Protein AF-A0A9E2R0E8-F1 (afdb_monomer_lite)

Foldseek 3Di:
DVVVVVVVVVVVVVVVVCCLDDPCDQPRPVPDDLQQPVPPWCSVVLVVVLVVDDLAFAEEEDPSSQRSNVSHPHYHHPPVCVVPGQKYKYFQPDPPGPDDNVVSVVVVVVQPPDPQWDWPDDDVRITMIGGD

Secondary structure (DSSP, 8-state):
-HHHHHHHHHHHHHHHHHHHHH--STTSTT-S---PPTT-TTHHHHHHHHHHS-TTS-EEE-TTTGGGGTTSS-EEETTTTTTT-SEEEEETT-TT-SS-HHHHHHHHHHHHH-TTEEEEEEETTEEEEEE-

Structure (mmCIF, N/CA/C/O backbone):
data_AF-A0A9E2R0E8-F1
#
_entry.id   AF-A0A9E2R0E8-F1
#
loop_
_atom_site.group_PDB
_atom_site.id
_atom_site.type_symbol
_atom_site.label_atom_id
_atom_site.label_alt_id
_atom_site.label_comp_id
_atom_site.label_asym_id
_atom_site.label_entity_id
_atom_site.label_seq_id
_atom_site.pdbx_PDB_ins_code
_atom_site.Cartn_x
_atom_site.Cartn_y
_atom_site.Cartn_z
_atom_site.occupancy
_atom_site.B_iso_or_equiv
_atom_site.auth_seq_id
_atom_site.auth_comp_id
_atom_site.auth_asym_id
_atom_site.auth_atom_id
_atom_site.pdbx_PDB_model_num
ATOM 1 N N . ASP A 1 1 ? 31.950 -19.416 -43.196 1.00 71.94 1 ASP A N 1
ATOM 2 C CA . ASP A 1 1 ? 32.018 -17.944 -43.117 1.00 71.94 1 ASP A CA 1
ATOM 3 C C . ASP A 1 1 ? 32.417 -17.453 -41.731 1.00 71.94 1 ASP A C 1
ATOM 5 O O . ASP A 1 1 ? 31.623 -17.454 -40.795 1.00 71.94 1 ASP A O 1
ATOM 9 N N . TYR A 1 2 ? 33.687 -17.063 -41.590 1.00 78.06 2 TYR A N 1
ATOM 10 C CA . TYR A 1 2 ? 34.260 -16.558 -40.334 1.00 78.06 2 TYR A CA 1
ATOM 11 C C . TYR A 1 2 ? 33.635 -15.227 -39.889 1.00 78.06 2 TYR A C 1
ATOM 13 O O . TYR A 1 2 ? 33.490 -14.992 -38.695 1.00 78.06 2 TYR A O 1
ATOM 21 N N . LEU A 1 3 ? 33.204 -14.403 -40.850 1.00 79.88 3 LEU A N 1
ATOM 22 C CA . LEU A 1 3 ? 32.528 -13.121 -40.624 1.00 79.88 3 LEU A CA 1
ATOM 23 C C . LEU A 1 3 ? 31.181 -13.272 -39.908 1.00 79.88 3 LEU A C 1
ATOM 25 O O . LEU A 1 3 ? 30.873 -12.512 -38.997 1.00 79.88 3 LEU A O 1
ATOM 29 N N . THR A 1 4 ? 30.384 -14.273 -40.278 1.00 79.69 4 THR A N 1
ATOM 30 C CA . THR A 1 4 ? 29.115 -14.569 -39.596 1.00 79.69 4 THR A CA 1
ATOM 31 C C . THR A 1 4 ? 29.337 -15.092 -38.181 1.00 79.69 4 THR A C 1
ATOM 33 O O . THR A 1 4 ? 28.595 -14.721 -37.278 1.00 79.69 4 THR A O 1
ATOM 36 N N . ALA A 1 5 ? 30.375 -15.904 -37.955 1.00 82.50 5 ALA A N 1
ATOM 37 C CA . ALA A 1 5 ? 30.667 -16.450 -36.630 1.00 82.50 5 ALA A CA 1
ATOM 38 C C . ALA A 1 5 ? 31.112 -15.364 -35.632 1.00 82.50 5 ALA A C 1
ATOM 40 O O . ALA A 1 5 ? 30.665 -15.363 -34.486 1.00 82.50 5 ALA A O 1
ATOM 41 N N . THR A 1 6 ? 31.941 -14.407 -36.064 1.00 86.19 6 THR A N 1
ATOM 42 C CA . THR A 1 6 ? 32.356 -13.274 -35.219 1.00 86.19 6 THR A CA 1
ATOM 43 C C . THR A 1 6 ? 31.209 -12.308 -34.929 1.00 86.19 6 THR A C 1
ATOM 45 O O . THR A 1 6 ? 31.099 -11.826 -33.803 1.00 86.19 6 THR A O 1
ATOM 48 N N . LEU A 1 7 ? 30.317 -12.071 -35.895 1.00 83.88 7 LEU A N 1
ATOM 49 C CA . LEU A 1 7 ? 29.107 -11.265 -35.693 1.00 83.88 7 LEU A CA 1
ATOM 50 C C . LEU A 1 7 ? 28.161 -11.888 -34.662 1.00 83.88 7 LEU A C 1
ATOM 52 O O . LEU A 1 7 ? 27.701 -11.194 -33.758 1.00 83.88 7 LEU A O 1
ATOM 56 N N . ILE A 1 8 ? 27.917 -13.198 -34.751 1.00 87.25 8 ILE A N 1
ATOM 57 C CA . ILE A 1 8 ? 27.068 -13.918 -33.790 1.00 87.25 8 ILE A CA 1
ATOM 58 C C . ILE A 1 8 ? 27.658 -13.832 -32.375 1.00 87.25 8 ILE A C 1
ATOM 60 O O . ILE A 1 8 ? 26.928 -13.561 -31.422 1.00 87.25 8 ILE A O 1
ATOM 64 N N . LEU A 1 9 ? 28.978 -13.994 -32.233 1.00 87.88 9 LEU A N 1
ATOM 65 C CA . LEU A 1 9 ? 29.658 -13.895 -30.939 1.00 87.88 9 LEU A CA 1
ATOM 66 C C . LEU A 1 9 ? 29.546 -12.486 -30.329 1.00 87.88 9 LEU A C 1
ATOM 68 O O . LEU A 1 9 ? 29.299 -12.345 -29.129 1.00 87.88 9 LEU A O 1
ATOM 72 N N . LEU A 1 10 ? 29.688 -11.438 -31.145 1.00 86.56 10 LEU A N 1
ATOM 73 C CA . LEU A 1 10 ? 29.546 -10.048 -30.700 1.00 86.56 10 LEU A CA 1
ATOM 74 C C . LEU A 1 10 ? 28.119 -9.735 -30.246 1.00 86.56 10 LEU A C 1
ATOM 76 O O . LEU A 1 10 ? 27.930 -9.120 -29.200 1.00 86.56 10 LEU A O 1
ATOM 80 N N . ILE A 1 11 ? 27.114 -10.199 -30.991 1.00 86.06 11 ILE A N 1
ATOM 81 C CA . ILE A 1 11 ? 25.706 -10.002 -30.629 1.00 86.06 11 ILE A CA 1
ATOM 82 C C . ILE A 1 11 ? 25.382 -10.741 -29.325 1.00 86.06 11 ILE A C 1
ATOM 84 O O . ILE A 1 11 ? 24.772 -10.159 -28.431 1.00 86.06 11 ILE A O 1
ATOM 88 N N . ALA A 1 12 ? 25.837 -11.988 -29.177 1.00 85.12 12 ALA A N 1
ATOM 89 C CA . ALA A 1 12 ? 25.588 -12.782 -27.975 1.00 85.12 12 ALA A CA 1
ATOM 90 C C . ALA A 1 12 ? 26.231 -12.159 -26.725 1.00 85.12 12 ALA A C 1
ATOM 92 O O . ALA A 1 12 ? 25.584 -12.019 -25.690 1.00 85.12 12 ALA A O 1
ATOM 93 N N . THR A 1 13 ? 27.492 -11.734 -26.823 1.00 86.62 13 THR A N 1
ATOM 94 C CA . THR A 1 13 ? 28.210 -11.121 -25.693 1.00 86.62 13 THR A CA 1
ATOM 95 C C . THR A 1 13 ? 27.675 -9.734 -25.341 1.00 86.62 13 THR A C 1
ATOM 97 O O . THR A 1 13 ? 27.562 -9.409 -24.159 1.00 86.62 13 THR A O 1
ATOM 100 N N . SER A 1 14 ? 27.269 -8.939 -26.337 1.00 86.38 14 SER A N 1
ATOM 101 C CA . SER A 1 14 ? 26.595 -7.660 -26.101 1.00 86.38 14 SER A CA 1
ATOM 102 C C . SER A 1 14 ? 25.223 -7.845 -25.451 1.00 86.38 14 SER A C 1
ATOM 104 O O . SER A 1 14 ? 24.901 -7.091 -24.539 1.00 86.38 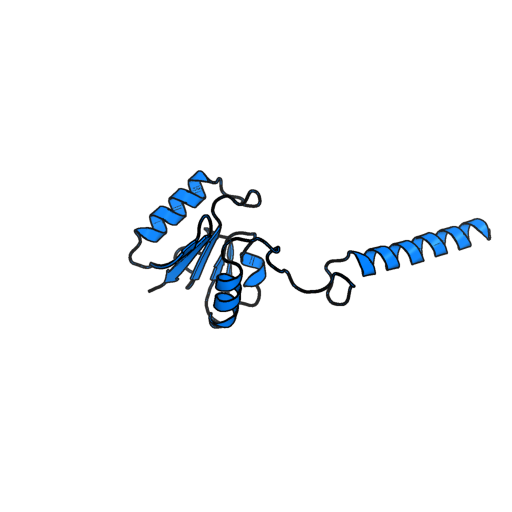14 SER A O 1
ATOM 106 N N . GLY A 1 15 ? 24.430 -8.832 -25.880 1.00 79.06 15 GLY A N 1
ATOM 107 C CA . GLY A 1 15 ? 23.115 -9.120 -25.299 1.00 79.06 15 GLY A CA 1
ATOM 108 C C . GLY A 1 15 ? 23.208 -9.491 -23.820 1.00 79.06 15 GLY A C 1
ATOM 109 O O . GLY A 1 15 ? 22.571 -8.855 -22.984 1.00 79.06 15 GLY A O 1
ATOM 110 N N . ILE A 1 16 ? 24.100 -10.428 -23.485 1.00 80.56 16 ILE A N 1
ATOM 111 C CA . ILE A 1 16 ? 24.340 -10.858 -22.098 1.00 80.56 16 ILE A CA 1
ATOM 112 C C . ILE A 1 16 ? 24.837 -9.688 -21.233 1.00 80.56 16 ILE A C 1
ATOM 114 O O . ILE A 1 16 ? 24.415 -9.533 -20.087 1.00 80.56 16 ILE A O 1
ATOM 118 N N . GLY A 1 17 ? 25.710 -8.831 -21.776 1.00 77.31 17 GLY A N 1
ATOM 119 C CA . GLY A 1 17 ? 26.193 -7.639 -21.077 1.00 77.31 17 GLY A CA 1
ATOM 120 C C . GLY A 1 17 ? 25.081 -6.628 -20.782 1.00 77.31 17 GLY A C 1
ATOM 121 O O . GLY A 1 17 ? 25.002 -6.120 -19.664 1.00 77.31 17 GLY A O 1
ATOM 122 N N . CYS A 1 18 ? 24.201 -6.368 -21.752 1.00 75.44 18 CYS A N 1
ATOM 123 C CA . CYS A 1 18 ? 23.051 -5.474 -21.590 1.00 75.44 18 CYS A CA 1
ATOM 124 C C . CYS A 1 18 ? 22.047 -6.013 -20.563 1.00 75.44 18 CYS A C 1
ATOM 126 O O . CYS A 1 18 ? 21.562 -5.257 -19.723 1.00 75.44 18 CYS A O 1
ATOM 128 N N . GLU A 1 19 ? 21.769 -7.318 -20.591 1.00 76.50 19 GLU A N 1
ATOM 129 C CA . GLU A 1 19 ? 20.906 -7.971 -19.606 1.00 76.50 19 GLU A CA 1
ATOM 130 C C . GLU A 1 19 ? 21.510 -7.885 -18.205 1.00 76.50 19 GLU A C 1
ATOM 132 O O . GLU A 1 19 ? 20.842 -7.468 -17.267 1.00 76.50 19 GLU A O 1
ATOM 137 N N . TRP A 1 20 ? 22.797 -8.179 -18.038 1.00 78.94 20 TRP A N 1
ATOM 138 C CA . TRP A 1 20 ? 23.422 -8.078 -16.721 1.00 78.94 20 TRP A CA 1
ATOM 139 C C . TRP A 1 20 ? 23.478 -6.636 -16.186 1.00 78.94 20 TRP A C 1
ATOM 141 O O . TRP A 1 20 ? 23.422 -6.427 -14.971 1.00 78.94 20 TRP A O 1
ATOM 151 N N . LEU A 1 21 ? 23.581 -5.635 -17.067 1.00 75.31 21 LEU A N 1
ATOM 152 C CA . LEU A 1 21 ? 23.706 -4.234 -16.668 1.00 75.31 21 LEU A CA 1
ATOM 153 C C . LEU A 1 21 ? 22.361 -3.552 -16.382 1.00 75.31 21 LEU A C 1
ATOM 155 O O . LEU A 1 21 ? 22.330 -2.675 -15.521 1.00 75.31 21 LEU A O 1
ATOM 159 N N . TRP A 1 22 ? 21.288 -3.929 -17.087 1.00 67.44 22 TRP A N 1
ATOM 160 C CA . TRP A 1 22 ? 19.999 -3.222 -17.037 1.00 67.44 22 TRP A CA 1
ATOM 161 C C . TRP A 1 22 ? 18.770 -4.105 -16.792 1.00 67.44 22 TRP A C 1
ATOM 163 O O . TRP A 1 22 ? 17.656 -3.586 -16.748 1.00 67.44 22 TRP A O 1
ATOM 173 N N . SER A 1 23 ? 18.915 -5.422 -16.638 1.00 67.56 23 SER A N 1
ATOM 174 C CA . SER A 1 23 ? 17.761 -6.286 -16.371 1.00 67.56 23 SER A CA 1
ATOM 175 C C . SER A 1 23 ? 17.244 -6.111 -14.935 1.00 67.56 23 SER A C 1
ATOM 177 O O . SER A 1 23 ? 18.049 -5.990 -14.004 1.00 67.56 23 SER A O 1
ATOM 179 N N . PRO A 1 24 ? 15.913 -6.151 -14.723 1.00 63.81 24 PRO A N 1
ATOM 180 C CA . PRO A 1 24 ? 15.294 -6.097 -13.398 1.00 63.81 24 PRO A CA 1
ATOM 181 C C . PRO A 1 24 ? 15.352 -7.437 -12.641 1.00 63.81 24 PRO A C 1
ATOM 183 O O . PRO A 1 24 ? 14.740 -7.572 -11.583 1.00 63.81 24 PRO A O 1
ATOM 186 N N . LEU A 1 25 ? 16.043 -8.448 -13.178 1.00 63.62 25 LEU A N 1
ATOM 187 C CA . LEU A 1 25 ? 16.139 -9.763 -12.552 1.00 63.62 25 LEU A CA 1
ATOM 188 C C . LEU A 1 25 ? 17.047 -9.747 -11.308 1.00 63.62 25 LEU A C 1
ATOM 190 O O . LEU A 1 25 ? 18.074 -9.066 -11.289 1.00 63.62 25 LEU A O 1
ATOM 194 N N . PRO A 1 26 ? 16.717 -10.530 -10.267 1.00 56.00 26 PRO A N 1
ATOM 195 C CA . PRO A 1 26 ? 17.596 -10.697 -9.115 1.00 56.00 26 PRO A CA 1
ATOM 196 C C . PRO A 1 26 ? 18.960 -11.268 -9.547 1.00 56.00 26 PRO A C 1
ATOM 198 O O . PRO A 1 26 ? 19.022 -12.257 -10.275 1.00 56.00 26 PRO A O 1
ATOM 201 N N . GLY A 1 27 ? 20.057 -10.643 -9.098 1.00 59.47 27 GLY A N 1
ATOM 202 C CA . GLY A 1 27 ? 21.437 -11.045 -9.423 1.00 59.47 27 GLY A CA 1
ATOM 203 C C . GLY A 1 27 ? 22.136 -10.230 -10.524 1.00 59.47 27 GLY A C 1
ATOM 204 O O . GLY A 1 27 ? 23.308 -10.480 -10.811 1.00 59.47 27 GLY A O 1
ATOM 205 N N . THR A 1 28 ? 21.465 -9.249 -11.131 1.00 69.94 28 THR A N 1
ATOM 206 C CA . THR A 1 28 ? 22.054 -8.310 -12.108 1.00 69.94 28 THR A CA 1
ATOM 207 C C . THR A 1 28 ? 22.655 -7.086 -11.399 1.00 69.94 28 THR A C 1
ATOM 209 O O . THR A 1 28 ? 22.414 -6.869 -10.212 1.00 69.94 28 THR A O 1
ATOM 212 N N . ARG A 1 29 ? 23.446 -6.251 -12.093 1.00 60.47 29 ARG A N 1
ATOM 213 C CA . ARG A 1 29 ? 24.084 -5.060 -11.484 1.00 60.47 29 ARG A CA 1
ATOM 214 C C . ARG A 1 29 ? 23.063 -4.057 -10.934 1.00 60.47 29 ARG A C 1
ATOM 216 O O . ARG A 1 29 ? 23.328 -3.403 -9.929 1.00 60.47 29 ARG A O 1
ATOM 223 N N . THR A 1 30 ? 21.921 -3.934 -11.602 1.00 56.28 30 THR A N 1
ATOM 224 C CA . THR A 1 30 ? 20.753 -3.152 -11.160 1.00 56.28 30 THR A CA 1
ATOM 225 C C . THR A 1 30 ? 19.721 -4.004 -10.420 1.00 56.28 30 THR A C 1
ATOM 227 O O . THR A 1 30 ? 18.670 -3.503 -10.028 1.00 56.28 30 THR A O 1
ATOM 230 N N . GLY A 1 31 ? 19.999 -5.295 -10.250 1.00 43.03 31 GLY A N 1
ATOM 231 C CA . GLY A 1 31 ? 19.102 -6.279 -9.673 1.00 43.03 31 GLY A CA 1
ATOM 232 C C . GLY A 1 31 ? 19.051 -6.117 -8.170 1.00 43.03 31 GLY A C 1
ATOM 233 O O . GLY A 1 31 ? 19.912 -6.613 -7.449 1.00 43.03 31 GLY A O 1
ATOM 234 N N . GLY A 1 32 ? 18.027 -5.431 -7.682 1.00 47.62 32 GLY A N 1
ATOM 235 C CA . GLY A 1 32 ? 17.845 -5.299 -6.250 1.00 47.62 32 GLY A CA 1
ATOM 236 C C . GLY A 1 32 ? 16.640 -4.465 -5.899 1.00 47.62 32 GLY A C 1
ATOM 237 O O . GLY A 1 32 ? 16.764 -3.261 -5.719 1.00 47.62 32 GLY A O 1
ATOM 238 N N . THR A 1 33 ? 15.517 -5.159 -5.708 1.00 49.66 33 THR A N 1
ATOM 239 C CA . THR A 1 33 ? 14.251 -4.692 -5.131 1.00 49.66 33 THR A CA 1
ATOM 240 C C . THR A 1 33 ? 13.504 -3.663 -5.974 1.00 49.66 33 THR A C 1
ATOM 242 O O . THR A 1 33 ? 14.047 -2.643 -6.384 1.00 49.66 33 THR A O 1
ATOM 245 N N . LEU A 1 34 ? 12.209 -3.911 -6.190 1.00 55.09 34 LEU A N 1
ATOM 246 C CA . LEU A 1 34 ? 11.256 -2.830 -6.406 1.00 55.09 34 LEU A CA 1
ATOM 247 C C . LEU A 1 34 ? 11.454 -1.887 -5.214 1.00 55.09 34 LEU A C 1
ATOM 249 O O . LEU A 1 34 ? 11.017 -2.175 -4.103 1.00 55.09 34 LEU A O 1
ATOM 253 N N . GLN A 1 35 ? 12.222 -0.822 -5.414 1.00 58.78 35 GLN A N 1
ATOM 254 C CA . GLN A 1 35 ? 12.494 0.216 -4.431 1.00 58.78 35 GLN A CA 1
ATOM 255 C C . GLN A 1 35 ? 11.743 1.456 -4.881 1.00 58.78 35 GLN A C 1
ATOM 257 O O . GLN A 1 35 ? 11.823 1.851 -6.046 1.00 58.78 35 GLN A O 1
ATOM 262 N N . LEU A 1 36 ? 10.988 2.049 -3.956 1.00 67.69 36 LEU A N 1
ATOM 263 C CA . LEU A 1 36 ? 10.383 3.349 -4.195 1.00 67.69 36 LEU A CA 1
ATOM 264 C C . LEU A 1 36 ? 11.524 4.294 -4.576 1.00 67.69 36 LEU A C 1
ATOM 266 O O . LEU A 1 36 ? 12.574 4.301 -3.928 1.00 67.69 36 LEU A O 1
ATOM 270 N N . GLN A 1 37 ? 11.347 5.045 -5.660 1.00 67.44 37 GLN A N 1
ATOM 271 C CA . GLN A 1 37 ? 12.425 5.876 -6.187 1.00 67.44 37 GLN A CA 1
ATOM 272 C C . GLN A 1 37 ? 12.883 6.893 -5.124 1.00 67.44 37 GLN A C 1
ATOM 274 O O . GLN A 1 37 ? 12.044 7.446 -4.401 1.00 67.44 37 GLN A O 1
ATOM 279 N N . PRO A 1 38 ? 14.195 7.177 -5.016 1.00 64.56 38 PRO A N 1
ATOM 280 C CA . PRO A 1 38 ? 14.692 8.234 -4.143 1.00 64.56 38 PRO A CA 1
ATOM 281 C C . PRO A 1 38 ? 13.970 9.557 -4.446 1.00 64.56 38 PRO A C 1
ATOM 283 O O . PRO A 1 38 ? 14.003 10.036 -5.576 1.00 64.56 38 PRO A O 1
ATOM 286 N N . GLY A 1 39 ? 13.290 10.128 -3.447 1.00 71.69 39 GLY A N 1
ATOM 287 C CA . GLY A 1 39 ? 12.432 11.312 -3.608 1.00 71.69 39 GLY A CA 1
ATOM 288 C C . GLY A 1 39 ? 10.926 11.034 -3.531 1.00 71.69 39 GLY A C 1
ATOM 289 O O . GLY A 1 39 ? 10.146 11.983 -3.497 1.00 71.69 39 GLY A O 1
ATOM 290 N N . PHE A 1 40 ? 10.508 9.766 -3.435 1.00 80.31 40 PHE A N 1
ATOM 291 C CA . PHE A 1 40 ? 9.109 9.415 -3.201 1.00 80.31 40 PHE A CA 1
ATOM 292 C C . PHE A 1 40 ? 8.607 9.964 -1.846 1.00 80.31 40 PHE A C 1
ATOM 294 O O . PHE A 1 40 ? 9.242 9.728 -0.806 1.00 80.31 40 PHE A O 1
ATOM 301 N N . PRO A 1 41 ? 7.471 10.685 -1.814 1.00 82.44 41 PRO A N 1
ATOM 302 C CA . PRO A 1 41 ? 6.946 11.269 -0.585 1.00 82.44 41 PRO A CA 1
ATOM 303 C C . PRO A 1 41 ? 6.597 10.183 0.439 1.00 82.44 41 PRO A C 1
ATOM 305 O O . PRO A 1 41 ? 5.870 9.239 0.160 1.00 82.44 41 PRO A O 1
ATOM 308 N N . GLY A 1 42 ? 7.120 10.308 1.659 1.00 82.19 42 GLY A N 1
ATOM 309 C CA . GLY A 1 42 ? 6.822 9.357 2.735 1.00 82.19 42 GLY A CA 1
ATOM 310 C C . GLY A 1 42 ? 7.504 7.988 2.614 1.00 82.19 42 GLY A C 1
ATOM 311 O O . GLY A 1 42 ? 7.142 7.081 3.359 1.00 82.19 42 GLY A O 1
ATOM 312 N N . ILE A 1 43 ? 8.527 7.838 1.762 1.00 85.62 43 ILE A N 1
ATOM 313 C CA . ILE A 1 43 ? 9.279 6.580 1.589 1.00 85.62 43 ILE A CA 1
ATOM 314 C C . ILE A 1 43 ? 9.785 5.974 2.908 1.00 85.62 43 ILE A C 1
ATOM 316 O O . ILE A 1 43 ? 9.658 4.773 3.128 1.00 85.62 43 I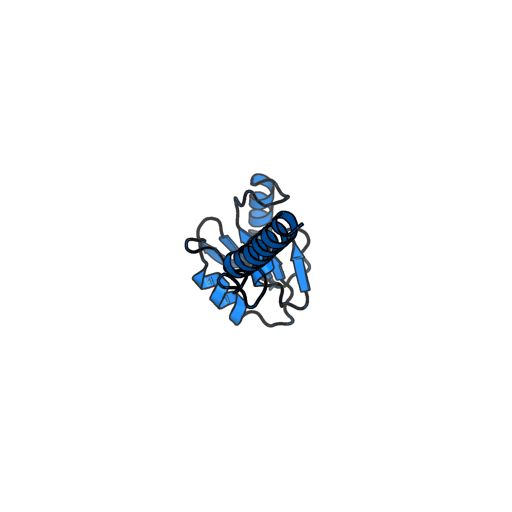LE A O 1
ATOM 320 N N . ALA A 1 44 ? 10.296 6.799 3.828 1.00 86.56 44 ALA A N 1
ATOM 321 C CA . ALA A 1 44 ? 10.775 6.331 5.129 1.00 86.56 44 ALA A CA 1
ATOM 322 C C . ALA A 1 44 ? 9.644 5.712 5.966 1.00 86.56 44 ALA A C 1
ATOM 324 O O . ALA A 1 44 ? 9.837 4.676 6.601 1.00 86.56 44 ALA A O 1
ATOM 325 N N . TYR A 1 45 ? 8.453 6.319 5.921 1.00 88.81 45 TYR A N 1
ATOM 326 C CA . TYR A 1 45 ? 7.281 5.799 6.616 1.00 88.81 45 TYR A CA 1
ATOM 327 C C . TYR A 1 45 ? 6.773 4.515 5.960 1.00 88.81 45 TYR A C 1
ATOM 329 O O . TYR A 1 45 ? 6.488 3.558 6.667 1.00 88.81 45 TYR A O 1
ATOM 337 N N . LEU A 1 46 ? 6.708 4.458 4.626 1.00 88.75 46 LEU A N 1
ATOM 338 C CA . LEU A 1 46 ? 6.276 3.257 3.906 1.00 88.75 46 LEU A CA 1
ATOM 339 C C . LEU A 1 46 ? 7.217 2.071 4.131 1.00 88.75 46 LEU A C 1
ATOM 341 O O . LEU A 1 46 ? 6.738 0.967 4.361 1.00 88.75 46 LEU A O 1
ATOM 345 N N . ASN A 1 47 ? 8.531 2.296 4.167 1.00 87.94 47 ASN A N 1
ATOM 346 C CA . ASN A 1 47 ? 9.502 1.248 4.488 1.00 87.94 47 ASN A CA 1
ATOM 347 C C . ASN A 1 47 ? 9.336 0.750 5.931 1.00 87.94 47 ASN A C 1
ATOM 349 O O . ASN A 1 47 ? 9.332 -0.452 6.183 1.00 87.94 47 ASN A O 1
ATOM 353 N N . GLN A 1 48 ? 9.143 1.659 6.891 1.00 88.44 48 GLN A N 1
ATOM 354 C CA . GLN A 1 48 ? 8.859 1.276 8.277 1.00 88.44 48 GLN A CA 1
ATOM 355 C C . GLN A 1 48 ? 7.520 0.530 8.400 1.00 88.44 48 GLN A C 1
ATOM 357 O O . GLN A 1 48 ? 7.386 -0.426 9.169 1.00 88.44 48 GLN A O 1
ATOM 362 N N . LEU A 1 49 ? 6.521 0.948 7.628 1.00 90.44 49 LEU A N 1
ATOM 363 C CA . LEU A 1 49 ? 5.216 0.313 7.568 1.00 90.44 49 LEU A CA 1
ATOM 364 C C . LEU A 1 49 ? 5.313 -1.096 6.964 1.00 90.44 49 LEU A C 1
ATOM 366 O O . LEU A 1 49 ? 4.737 -2.029 7.511 1.00 90.44 49 LEU A O 1
ATOM 370 N N . ALA A 1 50 ? 6.103 -1.285 5.908 1.00 87.44 50 ALA A N 1
ATOM 371 C CA . ALA A 1 50 ? 6.366 -2.592 5.309 1.00 87.44 50 ALA A CA 1
ATOM 372 C C . ALA A 1 50 ? 7.037 -3.569 6.290 1.00 87.44 50 ALA A C 1
ATOM 374 O O . ALA A 1 50 ? 6.770 -4.763 6.249 1.00 87.44 50 ALA A O 1
ATOM 375 N N . VAL A 1 51 ? 7.843 -3.091 7.236 1.00 88.38 51 VAL A N 1
ATOM 376 C CA . VAL A 1 51 ? 8.408 -3.965 8.280 1.00 88.38 51 VAL A CA 1
ATOM 377 C C . VAL A 1 51 ? 7.408 -4.233 9.412 1.00 88.38 51 VAL A C 1
ATOM 379 O O . VAL A 1 51 ? 7.432 -5.301 10.016 1.00 88.38 51 VAL A O 1
ATOM 382 N N . SER A 1 52 ? 6.527 -3.278 9.716 1.00 88.75 52 SER A N 1
ATOM 383 C CA . SER A 1 52 ? 5.622 -3.364 10.874 1.00 88.75 52 SER A CA 1
ATOM 384 C C . SER A 1 52 ? 4.265 -4.008 10.588 1.00 88.75 52 SER A C 1
ATOM 386 O O . SER A 1 52 ? 3.634 -4.517 11.515 1.00 88.75 52 SER A O 1
ATOM 388 N N . ILE A 1 53 ? 3.798 -3.998 9.338 1.00 89.25 53 ILE A N 1
ATOM 389 C CA . ILE A 1 53 ? 2.579 -4.706 8.943 1.00 89.25 53 ILE A CA 1
ATOM 390 C C . ILE A 1 53 ? 2.834 -6.227 9.032 1.00 89.25 53 ILE A C 1
ATOM 392 O O . ILE A 1 53 ? 3.829 -6.712 8.486 1.00 89.25 53 ILE A O 1
ATOM 396 N N . PRO A 1 54 ? 1.962 -7.000 9.709 1.00 90.31 54 PRO A N 1
ATOM 397 C CA . PRO A 1 54 ? 2.056 -8.460 9.740 1.00 90.31 54 PRO A CA 1
ATOM 398 C C . PRO A 1 54 ? 1.988 -9.085 8.338 1.00 90.31 54 PRO A C 1
ATOM 400 O O . PRO A 1 54 ? 1.269 -8.591 7.475 1.00 90.31 54 PRO A O 1
ATOM 403 N N . GLN A 1 55 ? 2.683 -10.206 8.111 1.00 88.19 55 GLN A N 1
ATOM 404 C CA . GLN A 1 55 ? 2.691 -10.884 6.799 1.00 88.19 55 GLN A CA 1
ATOM 405 C C . GLN A 1 55 ? 1.310 -11.391 6.349 1.00 88.19 55 GLN A C 1
ATOM 407 O O . GLN A 1 55 ? 1.018 -11.405 5.157 1.00 88.19 55 GLN A O 1
ATOM 412 N N . ASN A 1 56 ? 0.453 -11.745 7.304 1.00 91.75 56 ASN A N 1
ATOM 413 C CA . ASN A 1 56 ? -0.920 -12.195 7.076 1.00 91.75 56 ASN A CA 1
ATOM 414 C C . ASN A 1 56 ? -1.938 -11.043 6.971 1.00 91.75 56 ASN A C 1
ATOM 416 O O . ASN A 1 56 ? -3.133 -11.290 6.834 1.00 91.75 56 ASN A O 1
ATOM 420 N N . ALA A 1 57 ? -1.505 -9.785 7.102 1.00 92.69 57 ALA A N 1
ATOM 421 C CA . ALA A 1 57 ? -2.404 -8.649 6.956 1.00 92.69 57 ALA A CA 1
ATOM 422 C C . ALA A 1 57 ? -2.700 -8.393 5.476 1.00 92.69 57 ALA A C 1
ATOM 424 O O . ALA A 1 57 ? -1.801 -8.399 4.634 1.00 92.69 57 ALA A O 1
ATOM 425 N N . SER A 1 58 ? -3.964 -8.104 5.178 1.00 94.75 58 SER A N 1
ATOM 426 C CA . SER A 1 58 ? -4.397 -7.764 3.826 1.00 94.75 58 SER A CA 1
ATOM 427 C C . SER A 1 58 ? -4.089 -6.304 3.508 1.00 94.75 58 SER A C 1
ATOM 429 O O . SER A 1 58 ? -4.428 -5.406 4.284 1.00 94.75 58 SER A O 1
ATOM 431 N N . VAL A 1 59 ? -3.496 -6.046 2.347 1.00 95.56 59 VAL A N 1
ATOM 432 C CA . VAL A 1 59 ? -3.083 -4.704 1.927 1.00 95.56 59 VAL A CA 1
ATOM 433 C C . VAL A 1 59 ? -3.778 -4.316 0.628 1.00 95.56 59 VAL A C 1
ATOM 435 O O . VAL A 1 59 ? -3.814 -5.093 -0.315 1.00 95.56 59 VAL A O 1
ATOM 438 N N . SER A 1 60 ? -4.316 -3.102 0.552 1.00 95.44 60 SER A N 1
ATOM 439 C CA . SER A 1 60 ? -4.714 -2.484 -0.710 1.00 95.44 60 SER A CA 1
ATOM 440 C C . SER A 1 60 ? -3.826 -1.291 -1.003 1.00 95.44 60 SER A C 1
ATOM 442 O O . SER A 1 60 ? -3.608 -0.467 -0.115 1.00 95.44 60 SER A O 1
ATOM 444 N N . ALA A 1 61 ? -3.296 -1.199 -2.219 1.00 93.50 61 ALA A N 1
ATOM 445 C CA . ALA A 1 61 ? -2.333 -0.164 -2.564 1.00 93.50 61 ALA A CA 1
ATOM 446 C C . ALA A 1 61 ? -2.491 0.345 -4.001 1.00 93.50 61 ALA A C 1
ATOM 448 O O . ALA A 1 61 ? -2.968 -0.380 -4.873 1.00 93.50 61 ALA A O 1
ATOM 449 N N . THR A 1 62 ? -2.092 1.596 -4.231 1.00 91.94 62 THR A N 1
ATOM 450 C CA . THR A 1 62 ? -1.879 2.168 -5.571 1.00 91.94 62 THR A CA 1
ATOM 451 C C . THR A 1 62 ? -0.679 1.510 -6.262 1.00 91.94 62 THR A C 1
ATOM 453 O O . THR A 1 62 ? 0.243 1.055 -5.587 1.00 91.94 62 THR A O 1
ATOM 456 N N . ALA A 1 63 ? -0.661 1.470 -7.591 1.00 87.06 63 ALA A N 1
ATOM 457 C CA . ALA A 1 63 ? 0.245 0.711 -8.453 1.00 87.06 63 ALA A CA 1
ATOM 458 C C . ALA A 1 63 ? 1.739 0.944 -8.177 1.00 87.06 63 ALA A C 1
ATOM 460 O O . ALA A 1 63 ? 2.547 0.029 -8.322 1.00 87.06 63 ALA A O 1
ATOM 461 N N . LYS A 1 64 ? 2.135 2.148 -7.752 1.00 86.19 64 LYS A N 1
ATOM 462 C CA . LYS A 1 64 ? 3.518 2.422 -7.321 1.00 86.19 64 LYS A CA 1
ATOM 463 C C . LYS A 1 64 ? 3.871 1.868 -5.949 1.00 86.19 64 LYS A C 1
ATOM 465 O O . LYS A 1 64 ? 5.033 1.571 -5.702 1.00 86.19 64 LYS A O 1
ATOM 470 N N . ILE A 1 65 ? 2.902 1.769 -5.045 1.00 89.50 65 ILE A N 1
ATOM 471 C CA . ILE A 1 65 ? 3.109 1.306 -3.670 1.00 89.50 65 ILE A CA 1
ATOM 472 C C . ILE A 1 65 ? 2.925 -0.215 -3.590 1.00 89.50 65 ILE A C 1
ATOM 474 O O . ILE A 1 65 ? 3.670 -0.881 -2.875 1.00 89.50 65 ILE A O 1
ATOM 478 N N . GLU A 1 66 ? 1.976 -0.765 -4.346 1.00 88.75 66 GLU A N 1
ATOM 479 C CA . GLU A 1 66 ? 1.592 -2.179 -4.364 1.00 88.75 66 GLU A CA 1
ATOM 480 C C . GLU A 1 66 ? 2.785 -3.149 -4.420 1.00 88.75 66 GLU A C 1
ATOM 482 O O . GLU A 1 66 ? 2.872 -4.022 -3.552 1.00 88.75 66 GLU A O 1
ATOM 487 N N . PRO A 1 67 ? 3.776 -2.990 -5.319 1.00 85.50 67 PRO A N 1
ATOM 488 C CA . PRO A 1 67 ? 4.841 -3.974 -5.459 1.00 85.50 67 PRO A CA 1
ATOM 489 C C . PRO A 1 67 ? 5.710 -4.102 -4.198 1.00 85.50 67 PRO A C 1
ATOM 491 O O . PRO A 1 67 ? 6.275 -5.166 -3.948 1.00 85.50 67 PRO A O 1
ATOM 494 N N . HIS A 1 68 ? 5.766 -3.062 -3.357 1.00 86.62 68 HIS A N 1
ATOM 495 C CA . HIS A 1 68 ? 6.505 -3.061 -2.086 1.00 86.62 68 HIS A CA 1
ATOM 496 C C . HIS A 1 68 ? 5.818 -3.857 -0.972 1.00 86.62 68 HIS A C 1
ATOM 498 O O . HIS A 1 68 ? 6.432 -4.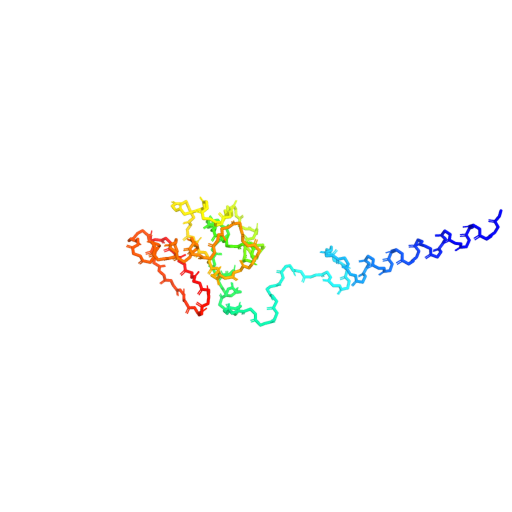135 0.055 1.00 86.62 68 HIS A O 1
ATOM 504 N N . PHE A 1 69 ? 4.552 -4.220 -1.167 1.00 89.12 69 PHE A N 1
ATOM 505 C CA . PHE A 1 69 ? 3.764 -5.031 -0.243 1.00 89.12 69 PHE A CA 1
ATOM 506 C C . PHE A 1 69 ? 3.351 -6.365 -0.886 1.00 89.12 69 PHE A C 1
ATOM 508 O O . PHE A 1 69 ? 2.518 -7.078 -0.338 1.00 89.12 69 PHE A O 1
ATOM 515 N N . SER A 1 70 ? 3.946 -6.731 -2.025 1.00 85.75 70 SER A N 1
ATOM 516 C CA . SER A 1 70 ? 3.613 -7.952 -2.777 1.00 85.75 70 SER A CA 1
ATOM 517 C C . SER A 1 70 ? 3.903 -9.256 -2.027 1.00 85.75 70 SER A C 1
ATOM 519 O O . SER A 1 70 ? 3.322 -10.286 -2.352 1.00 85.75 70 SER A O 1
ATOM 521 N N . GLU A 1 71 ? 4.753 -9.222 -0.999 1.00 85.12 71 GLU A N 1
ATOM 522 C CA . GLU A 1 71 ? 5.031 -10.382 -0.142 1.00 85.12 71 GLU A CA 1
ATOM 523 C C . GLU A 1 71 ? 3.892 -10.708 0.841 1.00 85.12 71 GLU A C 1
ATOM 525 O O . GLU A 1 71 ? 3.967 -11.710 1.553 1.00 85.12 71 GLU A O 1
ATOM 530 N N . ARG A 1 72 ? 2.838 -9.883 0.907 1.00 88.00 72 ARG A N 1
ATOM 531 C CA . ARG A 1 72 ? 1.676 -10.163 1.758 1.00 88.00 72 ARG A CA 1
ATOM 532 C C . ARG A 1 72 ? 0.817 -11.273 1.185 1.00 88.00 72 ARG A C 1
ATOM 534 O O . ARG A 1 72 ? 0.648 -11.388 -0.023 1.00 88.00 72 ARG A O 1
ATOM 541 N N . GLU A 1 73 ? 0.197 -12.028 2.089 1.00 84.81 73 GLU A N 1
ATOM 542 C CA . GLU A 1 73 ? -0.722 -13.114 1.734 1.00 84.81 73 GLU A CA 1
ATOM 543 C C . GLU A 1 73 ? -1.872 -12.629 0.838 1.00 84.81 73 GLU A C 1
ATOM 545 O O . GLU A 1 73 ? -2.279 -13.315 -0.101 1.00 84.81 73 GLU A O 1
ATOM 550 N N . HIS A 1 74 ? -2.354 -11.409 1.090 1.00 92.31 74 HIS A N 1
ATOM 551 C CA . HIS A 1 74 ? -3.376 -10.766 0.281 1.00 92.31 74 HIS A CA 1
ATOM 552 C C . HIS A 1 74 ? -2.990 -9.329 -0.049 1.00 92.31 74 HIS A C 1
ATOM 554 O O . HIS A 1 74 ? -2.885 -8.475 0.838 1.00 92.31 74 HIS A O 1
ATOM 560 N N . ILE A 1 75 ? -2.847 -9.063 -1.344 1.00 93.44 75 ILE A N 1
ATOM 561 C CA . ILE A 1 75 ? -2.675 -7.724 -1.886 1.00 93.44 75 ILE A CA 1
ATOM 562 C C . ILE A 1 75 ? -3.748 -7.432 -2.934 1.00 93.44 75 ILE A C 1
ATOM 564 O O . ILE A 1 75 ? -4.053 -8.273 -3.778 1.00 93.44 75 ILE A O 1
ATOM 568 N N . TYR A 1 76 ? -4.348 -6.248 -2.845 1.00 93.75 76 TYR A N 1
ATOM 569 C CA . TYR A 1 76 ? -5.427 -5.811 -3.720 1.00 93.75 76 TYR A CA 1
ATOM 570 C C . TYR A 1 76 ? -5.068 -4.486 -4.395 1.00 93.75 76 TYR A C 1
ATOM 572 O O . TYR A 1 76 ? -4.745 -3.517 -3.695 1.00 93.75 76 TYR A O 1
ATOM 580 N N . PRO A 1 77 ? -5.227 -4.367 -5.717 1.00 91.62 77 PRO A N 1
ATOM 581 C CA . PRO A 1 77 ? -5.083 -3.079 -6.374 1.00 91.62 77 PRO A CA 1
ATOM 582 C C . PRO A 1 77 ? -6.148 -2.114 -5.843 1.00 91.62 77 PRO A C 1
ATOM 584 O O . PRO A 1 77 ? -7.328 -2.458 -5.711 1.00 91.62 77 PRO A O 1
ATOM 587 N N . PHE A 1 78 ? -5.743 -0.899 -5.492 1.00 91.56 78 PHE A N 1
ATOM 588 C CA . PHE A 1 78 ? -6.683 0.148 -5.108 1.00 91.56 78 PHE A CA 1
ATOM 589 C C . PHE A 1 78 ? -7.563 0.532 -6.317 1.00 91.56 78 PHE A C 1
ATOM 591 O O . PHE A 1 78 ? -7.053 0.627 -7.432 1.00 91.56 78 PHE A O 1
ATOM 598 N N . PRO A 1 79 ? -8.887 0.735 -6.158 1.00 91.94 79 PRO A N 1
ATOM 599 C CA . PRO A 1 79 ? -9.685 0.743 -4.928 1.00 91.94 79 PRO A CA 1
ATOM 600 C C . PRO A 1 79 ? -10.363 -0.604 -4.613 1.00 91.94 79 PRO A C 1
ATOM 602 O O . PRO A 1 79 ? -11.221 -0.667 -3.738 1.00 91.94 79 PRO A O 1
ATOM 605 N N . GLN A 1 80 ? -10.039 -1.685 -5.328 1.00 90.88 80 GLN A N 1
ATOM 606 C CA . GLN A 1 80 ? -10.764 -2.961 -5.242 1.00 90.88 80 GLN A CA 1
ATOM 607 C C . GLN A 1 80 ? -10.686 -3.598 -3.8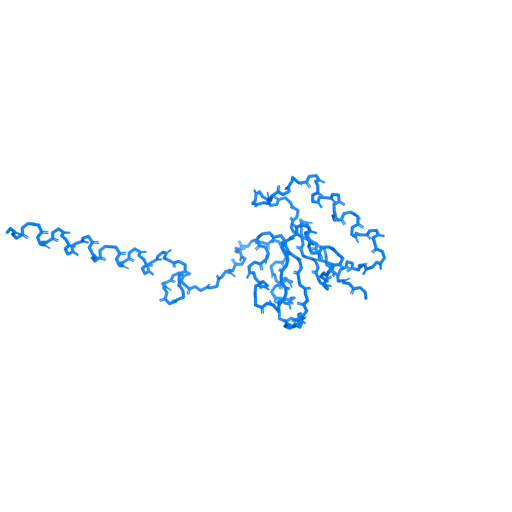46 1.00 90.88 80 GLN A C 1
ATOM 609 O O . GLN A 1 80 ? -11.593 -4.320 -3.445 1.00 90.88 80 GLN A O 1
ATOM 614 N N . GLY A 1 81 ? -9.624 -3.307 -3.089 1.00 89.81 81 GLY A N 1
ATOM 615 C CA . GLY A 1 81 ? -9.443 -3.795 -1.722 1.00 89.81 81 GLY A CA 1
ATOM 616 C C . GLY A 1 81 ? -10.163 -2.995 -0.631 1.00 89.81 81 GLY A C 1
ATOM 617 O O . GLY A 1 81 ? -10.053 -3.361 0.542 1.00 89.81 81 GLY A O 1
ATOM 618 N N . ILE A 1 82 ? -10.887 -1.917 -0.957 1.00 93.06 82 ILE A N 1
ATOM 619 C CA . ILE A 1 82 ? -11.664 -1.162 0.039 1.00 93.06 82 ILE A CA 1
ATOM 620 C C . ILE A 1 82 ? -12.756 -2.068 0.631 1.00 93.06 82 ILE A C 1
ATOM 622 O O . ILE A 1 82 ? -13.504 -2.724 -0.085 1.00 93.06 82 ILE A O 1
ATOM 626 N N . GLY A 1 83 ? -12.848 -2.116 1.960 1.00 92.62 83 GLY A N 1
ATOM 627 C CA . GLY A 1 83 ? -13.749 -3.002 2.707 1.00 92.62 83 GLY A CA 1
ATOM 628 C C . GLY A 1 83 ? -13.164 -4.388 3.004 1.00 92.62 83 GLY A C 1
ATOM 629 O O . GLY A 1 83 ? -13.572 -5.022 3.977 1.00 92.62 83 GLY A O 1
ATOM 630 N N . LEU A 1 84 ? -12.171 -4.838 2.230 1.00 93.56 84 LEU A N 1
ATOM 631 C CA . LEU A 1 84 ? -11.542 -6.155 2.381 1.00 93.56 84 LEU A CA 1
ATOM 632 C C . LEU A 1 84 ? -10.202 -6.072 3.119 1.00 93.56 84 LEU A C 1
ATOM 634 O O . LEU A 1 84 ? -9.951 -6.863 4.029 1.00 93.56 84 LEU A O 1
ATOM 638 N N . ALA A 1 85 ? -9.371 -5.093 2.756 1.00 95.56 85 ALA A N 1
ATOM 639 C CA . ALA A 1 85 ? -8.016 -4.944 3.266 1.00 95.56 85 ALA A CA 1
ATOM 640 C C . ALA A 1 85 ? -7.961 -4.355 4.687 1.00 95.56 85 ALA A C 1
ATOM 642 O O . ALA A 1 85 ? -8.766 -3.494 5.063 1.00 95.56 85 ALA A O 1
ATOM 643 N N . ASP A 1 86 ? -6.958 -4.792 5.452 1.00 95.88 86 ASP A N 1
ATOM 644 C CA . ASP A 1 86 ? -6.610 -4.256 6.771 1.00 95.88 86 ASP A CA 1
ATOM 645 C C . ASP A 1 86 ? -5.898 -2.909 6.663 1.00 95.88 86 ASP A C 1
ATOM 647 O O . ASP A 1 86 ? -6.060 -2.045 7.524 1.00 95.88 86 ASP A O 1
ATOM 651 N N . TYR A 1 87 ? -5.112 -2.723 5.605 1.00 96.12 87 TYR A N 1
ATOM 652 C CA . TYR A 1 87 ? -4.380 -1.494 5.333 1.00 96.12 87 TYR A CA 1
ATOM 653 C C . TYR A 1 87 ? -4.680 -1.010 3.923 1.00 96.12 87 TYR A C 1
ATOM 655 O O . TYR A 1 87 ? -4.693 -1.800 2.985 1.00 96.12 87 TYR A O 1
ATOM 663 N N . ILE A 1 88 ? -4.895 0.294 3.775 1.00 96.25 88 ILE A N 1
ATOM 664 C CA . ILE A 1 88 ? -5.093 0.942 2.480 1.00 96.25 88 ILE A CA 1
ATOM 665 C C . ILE A 1 88 ? -4.028 2.030 2.333 1.00 96.25 88 ILE A C 1
ATOM 667 O O . ILE A 1 88 ? -3.958 2.939 3.162 1.00 96.25 88 ILE A O 1
ATOM 671 N N . LEU A 1 89 ? -3.189 1.924 1.305 1.00 94.81 89 LEU A N 1
ATOM 672 C CA . LEU A 1 89 ? -2.084 2.834 1.018 1.00 94.81 89 LEU A CA 1
ATOM 673 C C . LEU A 1 89 ? -2.330 3.504 -0.328 1.00 94.81 89 LEU A C 1
ATOM 675 O O . LEU A 1 89 ? -2.382 2.840 -1.356 1.00 94.81 89 LEU A O 1
ATOM 679 N N . VAL A 1 90 ? -2.487 4.820 -0.329 1.00 93.94 90 VAL A N 1
ATOM 680 C CA . VAL A 1 90 ? -2.878 5.554 -1.533 1.00 93.94 90 VAL A CA 1
ATOM 681 C C . VAL A 1 90 ? -1.891 6.670 -1.796 1.00 93.94 90 VAL A C 1
ATOM 683 O O . VAL A 1 90 ? -1.648 7.498 -0.919 1.00 93.94 90 VAL A O 1
ATOM 686 N N . GLU A 1 91 ? -1.365 6.716 -3.014 1.00 91.50 91 GLU A N 1
ATOM 687 C CA . GLU A 1 91 ? -0.719 7.892 -3.586 1.00 91.50 91 GLU A CA 1
ATOM 688 C C . GLU A 1 91 ? -1.698 8.612 -4.520 1.00 91.50 91 GLU A C 1
ATOM 690 O O . GLU A 1 91 ? -2.141 8.081 -5.536 1.00 91.50 91 GLU A O 1
ATOM 695 N N . VAL A 1 92 ? -2.040 9.850 -4.183 1.00 88.88 92 VAL A N 1
ATOM 696 C CA . VAL A 1 92 ? -2.840 10.724 -5.036 1.00 88.88 92 VAL A CA 1
ATOM 697 C C . VAL A 1 92 ? -1.945 11.359 -6.093 1.00 88.88 92 VAL A C 1
ATOM 699 O O . VAL A 1 92 ? -0.948 11.998 -5.772 1.00 88.88 92 VAL A O 1
ATOM 702 N N . GLY A 1 93 ? -2.348 11.267 -7.357 1.00 81.81 93 GLY A N 1
ATOM 703 C CA . GLY A 1 93 ? -1.653 11.948 -8.448 1.00 81.81 93 GLY A CA 1
ATOM 704 C C . GLY A 1 93 ? -0.629 11.101 -9.190 1.00 81.81 93 GLY A C 1
ATOM 705 O O . GLY A 1 93 ? 0.103 11.640 -10.019 1.00 81.81 93 GLY A O 1
ATOM 706 N N . ASP A 1 94 ? -0.603 9.792 -8.942 1.00 76.88 94 ASP A N 1
ATOM 707 C CA . ASP A 1 94 ? 0.195 8.870 -9.735 1.00 76.88 94 ASP A CA 1
ATOM 708 C C . ASP A 1 94 ? -0.367 8.750 -11.173 1.00 76.88 94 ASP A C 1
ATOM 710 O O . ASP A 1 94 ? -1.512 8.331 -11.350 1.00 76.88 94 ASP A O 1
ATOM 714 N N . PRO A 1 95 ? 0.403 9.109 -12.222 1.00 68.81 95 PRO A N 1
ATOM 715 C CA . PRO A 1 95 ? -0.020 8.937 -13.613 1.00 68.81 95 PRO A CA 1
ATOM 716 C C . PRO A 1 95 ? -0.102 7.468 -14.063 1.00 68.81 95 PRO A C 1
ATOM 718 O O . PRO A 1 95 ? -0.621 7.214 -15.146 1.00 68.81 95 PRO A O 1
ATOM 721 N N . GLY A 1 96 ? 0.434 6.521 -13.283 1.00 67.81 96 GLY A N 1
ATOM 722 C CA . GLY A 1 96 ? 0.361 5.082 -13.560 1.00 67.81 96 GLY A CA 1
ATOM 723 C C . GLY A 1 96 ? -0.954 4.420 -13.141 1.00 67.81 96 GLY A C 1
ATOM 724 O O . GLY A 1 96 ? -1.133 3.227 -13.377 1.00 67.81 96 GLY A O 1
ATOM 725 N N . GLU A 1 97 ? -1.863 5.173 -12.523 1.00 79.12 97 GLU A N 1
ATOM 726 C CA . GLU A 1 97 ? -3.127 4.654 -12.012 1.00 79.12 97 GLU A CA 1
ATOM 727 C C . GLU A 1 97 ? -4.181 4.444 -13.098 1.00 79.12 97 GLU A C 1
ATOM 729 O O . GLU A 1 97 ? -4.315 5.222 -14.042 1.00 79.12 97 GLU A O 1
ATOM 734 N N . ILE A 1 98 ? -4.994 3.399 -12.914 1.00 76.25 98 ILE A N 1
ATOM 735 C CA . ILE A 1 98 ? -6.164 3.137 -13.766 1.00 76.25 98 ILE A CA 1
ATOM 736 C C . ILE A 1 98 ? -7.260 4.175 -13.484 1.00 76.25 98 ILE A C 1
ATOM 738 O O . ILE A 1 98 ? -8.028 4.546 -14.375 1.00 76.25 98 ILE A O 1
ATOM 742 N N . LEU A 1 99 ? -7.345 4.645 -12.237 1.00 81.56 99 LEU A N 1
ATOM 743 C CA . LEU A 1 99 ? -8.300 5.665 -11.832 1.00 81.56 99 LEU A CA 1
ATOM 744 C C . LEU A 1 99 ? -7.808 7.074 -12.155 1.00 81.56 99 LEU A C 1
ATOM 746 O O . LEU A 1 99 ? -6.637 7.411 -12.001 1.00 81.56 99 LEU A O 1
ATOM 750 N N . SER A 1 100 ? -8.752 7.948 -12.504 1.00 84.88 100 SER A N 1
ATOM 751 C CA . SER A 1 100 ? -8.466 9.377 -12.630 1.00 84.88 100 SER A CA 1
ATOM 752 C C . SER A 1 100 ? -8.173 10.006 -11.261 1.00 84.88 100 SER A C 1
ATOM 754 O O . SER A 1 100 ? -8.747 9.608 -10.245 1.00 84.88 100 SER A O 1
ATOM 756 N N . GLN A 1 101 ? -7.331 11.046 -11.223 1.00 86.38 101 GLN A N 1
ATOM 757 C CA . GLN A 1 101 ? -7.000 11.725 -9.961 1.00 86.38 101 GLN A CA 1
ATOM 758 C C . GLN A 1 101 ? -8.229 12.171 -9.145 1.00 86.38 101 GLN A C 1
ATOM 760 O O . GLN A 1 101 ? -8.226 11.940 -7.937 1.00 86.38 101 GLN A O 1
ATOM 765 N N . PRO A 1 102 ? -9.298 12.746 -9.741 1.00 88.50 102 PRO A N 1
ATOM 766 C CA . PRO A 1 102 ? -10.487 13.123 -8.978 1.00 88.50 102 PRO A CA 1
ATOM 767 C C . PRO A 1 102 ? -11.169 11.932 -8.295 1.00 88.50 102 PRO A C 1
ATOM 769 O O . PRO A 1 102 ? -11.662 12.070 -7.181 1.00 88.50 102 PRO A O 1
ATOM 772 N N . GLN A 1 103 ? -11.167 10.755 -8.929 1.00 89.25 103 GLN A N 1
ATOM 773 C CA . GLN A 1 103 ? -11.745 9.539 -8.349 1.00 89.25 103 GLN A CA 1
ATOM 774 C C . GLN A 1 103 ? -10.917 9.029 -7.169 1.00 89.25 103 GLN A C 1
ATOM 776 O O . GLN A 1 103 ? -11.486 8.624 -6.161 1.00 89.25 103 GLN A O 1
ATOM 781 N N . ILE A 1 104 ? -9.586 9.087 -7.266 1.00 90.06 104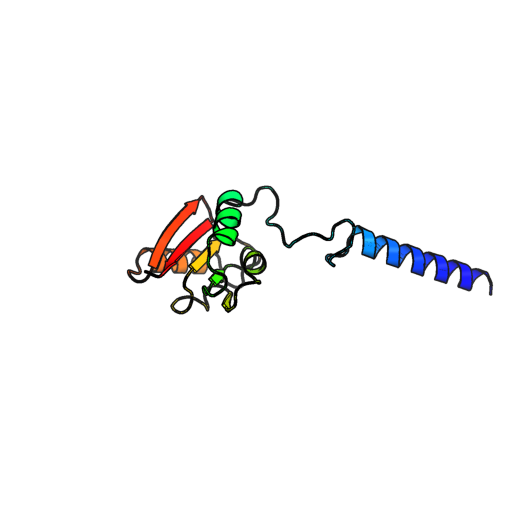 ILE A N 1
ATOM 782 C CA . ILE A 1 104 ? -8.700 8.719 -6.154 1.00 90.06 104 ILE A CA 1
ATOM 783 C C . ILE A 1 104 ? -8.895 9.691 -4.987 1.00 90.06 104 ILE A C 1
ATOM 785 O O . ILE A 1 104 ? -9.019 9.255 -3.846 1.00 90.06 104 ILE A O 1
ATOM 789 N N . ILE A 1 105 ? -8.973 10.997 -5.265 1.00 91.50 105 ILE A N 1
ATOM 790 C CA . ILE A 1 105 ? -9.234 12.023 -4.245 1.00 91.50 105 ILE A CA 1
ATOM 791 C C . ILE A 1 105 ? -10.562 11.749 -3.542 1.00 91.50 105 ILE A C 1
ATOM 793 O O . ILE A 1 105 ? -10.592 11.744 -2.314 1.00 91.50 105 ILE A O 1
ATOM 797 N N . GLN A 1 106 ? -11.627 11.471 -4.299 1.00 92.69 106 GLN A N 1
ATOM 798 C CA . GLN A 1 106 ? -12.929 11.145 -3.723 1.00 92.69 106 GLN A CA 1
ATOM 799 C C . GLN A 1 106 ? -12.862 9.877 -2.868 1.00 92.69 106 GLN A C 1
ATOM 801 O O . GLN A 1 106 ? -13.335 9.882 -1.742 1.00 92.69 106 GLN A O 1
ATOM 806 N N . ALA A 1 107 ? -12.208 8.816 -3.343 1.00 92.31 107 ALA A N 1
ATOM 807 C CA . ALA A 1 107 ? -12.079 7.577 -2.580 1.00 92.31 107 ALA A CA 1
ATOM 808 C C . ALA A 1 107 ? -11.278 7.766 -1.276 1.00 92.31 107 ALA A C 1
ATOM 810 O O . ALA A 1 107 ? -11.606 7.171 -0.250 1.00 92.31 107 ALA A O 1
ATOM 811 N N . VAL A 1 108 ? -10.243 8.612 -1.287 1.00 93.38 108 VAL A N 1
ATOM 812 C CA . VAL A 1 108 ? -9.496 8.994 -0.076 1.00 93.38 108 VAL A CA 1
ATOM 813 C C . VAL A 1 108 ? -10.371 9.813 0.875 1.00 93.38 108 VAL A C 1
ATOM 815 O O . VAL A 1 108 ? -10.308 9.600 2.087 1.00 93.38 108 VAL A O 1
ATOM 818 N N . ASP A 1 109 ? -11.186 10.727 0.348 1.00 94.00 109 ASP A N 1
ATOM 819 C CA . ASP A 1 109 ? -12.133 11.517 1.137 1.00 94.00 109 ASP A CA 1
ATOM 820 C C . ASP A 1 109 ? -13.196 10.6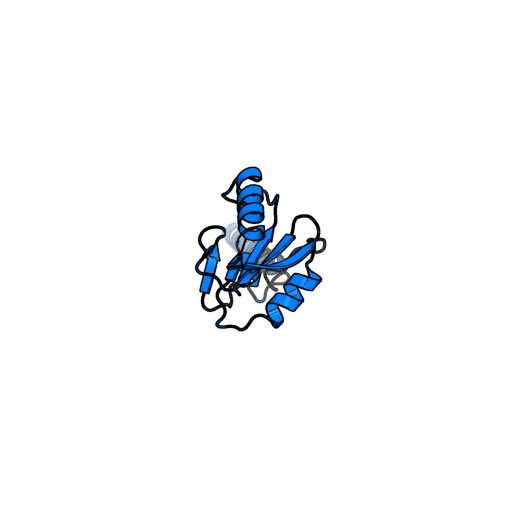23 1.793 1.00 94.00 109 ASP A C 1
ATOM 822 O O . ASP A 1 109 ? -13.388 10.678 3.010 1.00 94.00 109 ASP A O 1
ATOM 826 N N . ASP A 1 110 ? -13.788 9.705 1.032 1.00 94.25 110 ASP A N 1
ATOM 827 C CA . ASP A 1 110 ? -14.752 8.717 1.519 1.00 94.25 110 ASP A CA 1
ATOM 828 C C . ASP A 1 110 ? -14.139 7.837 2.624 1.00 94.25 110 ASP A C 1
ATOM 830 O O . ASP A 1 110 ? -14.757 7.615 3.667 1.00 94.25 110 ASP A O 1
ATOM 834 N N . LEU A 1 111 ? -12.891 7.379 2.449 1.00 94.44 111 LEU A N 1
ATOM 835 C CA . LEU A 1 111 ? -12.155 6.610 3.461 1.00 94.44 111 LEU A CA 1
ATOM 836 C C . LEU A 1 111 ? -11.876 7.412 4.733 1.00 94.44 111 LEU A C 1
ATOM 838 O O . LEU A 1 111 ? -11.858 6.837 5.822 1.00 94.44 111 LEU A O 1
ATOM 842 N N . SER A 1 112 ? -11.666 8.723 4.617 1.00 93.38 112 SER A N 1
ATOM 843 C CA . SER A 1 112 ? -11.420 9.593 5.769 1.00 93.38 112 SER A CA 1
ATOM 844 C C . SER A 1 112 ? -12.670 9.809 6.630 1.00 93.38 112 SER A C 1
ATOM 846 O O . SER A 1 112 ? -12.559 9.936 7.851 1.00 93.38 112 SER A O 1
ATOM 848 N N . HIS A 1 113 ? -13.854 9.772 6.013 1.00 94.75 113 HIS A N 1
ATOM 849 C CA . HIS A 1 113 ? -15.147 9.870 6.691 1.00 94.75 113 HIS A CA 1
ATOM 850 C C . HIS A 1 113 ? -15.706 8.505 7.125 1.00 94.75 113 HIS A C 1
ATOM 852 O O . HIS A 1 113 ? -16.651 8.443 7.915 1.00 94.75 113 HIS A O 1
ATOM 858 N N . ASN A 1 114 ? -15.130 7.403 6.642 1.00 94.62 114 ASN A N 1
ATOM 859 C CA . ASN A 1 114 ? -15.595 6.059 6.952 1.00 94.62 114 ASN A CA 1
ATOM 860 C C . ASN A 1 114 ? -15.131 5.608 8.355 1.00 94.62 114 ASN A C 1
ATOM 862 O O . ASN A 1 114 ? -13.930 5.445 8.583 1.00 94.62 114 ASN A O 1
ATOM 866 N N . PRO A 1 115 ? -16.050 5.307 9.295 1.00 94.12 115 PRO A N 1
ATOM 867 C CA . PRO A 1 115 ? -15.688 4.892 10.651 1.00 94.12 115 PRO A CA 1
ATOM 868 C C . PRO A 1 115 ? -14.987 3.527 10.721 1.00 94.12 115 PRO A C 1
ATOM 870 O O . PRO A 1 115 ? -14.347 3.240 11.734 1.00 94.12 115 PRO A O 1
ATOM 873 N N . ALA A 1 116 ? -15.091 2.692 9.679 1.00 94.88 116 ALA A N 1
ATOM 874 C CA . ALA A 1 116 ? -14.398 1.405 9.600 1.00 94.88 116 ALA A CA 1
ATOM 875 C C . ALA A 1 116 ? -12.878 1.563 9.448 1.00 94.88 116 ALA A C 1
ATOM 877 O O . ALA A 1 116 ? -12.124 0.642 9.761 1.00 94.88 116 ALA A O 1
ATOM 878 N N . TYR A 1 117 ? -12.421 2.733 9.002 1.00 96.38 117 TYR A N 1
ATOM 879 C CA . TYR A 1 117 ? -11.018 3.023 8.771 1.00 96.38 117 TYR A CA 1
ATOM 880 C C . TYR A 1 117 ? -10.533 4.155 9.675 1.00 96.38 117 TYR A C 1
ATOM 882 O O . TYR A 1 117 ? -11.266 5.035 10.122 1.00 96.38 117 TYR A O 1
ATOM 890 N N . ARG A 1 118 ? -9.246 4.111 9.998 1.00 95.94 118 ARG A N 1
ATOM 891 C CA . ARG A 1 118 ? -8.539 5.167 10.709 1.00 95.94 118 ARG A CA 1
ATOM 892 C C . ARG A 1 118 ? -7.332 5.566 9.886 1.00 95.94 118 ARG A C 1
ATOM 894 O O . ARG A 1 118 ? -6.460 4.742 9.623 1.00 95.94 118 ARG A O 1
ATOM 901 N N . GLN A 1 119 ? -7.245 6.842 9.540 1.00 95.75 119 GLN A N 1
ATOM 902 C CA . GLN A 1 119 ? -6.047 7.385 8.920 1.00 95.75 119 GLN A CA 1
ATOM 903 C C . GLN A 1 119 ? -4.899 7.393 9.939 1.00 95.75 119 GLN A C 1
ATOM 905 O O . GLN A 1 119 ? -5.026 7.965 11.024 1.00 95.75 119 GLN A O 1
ATOM 910 N N . ILE A 1 120 ? -3.797 6.723 9.604 1.00 95.19 120 ILE A N 1
ATOM 911 C CA . ILE A 1 120 ? -2.603 6.613 10.459 1.00 95.19 120 ILE A CA 1
ATOM 912 C C . ILE A 1 120 ? -1.433 7.447 9.936 1.00 95.19 120 ILE A C 1
ATOM 914 O O . ILE A 1 120 ? -0.514 7.748 10.696 1.00 95.19 120 ILE A O 1
ATOM 918 N N . TYR A 1 121 ? -1.480 7.853 8.665 1.00 94.38 121 TYR A N 1
ATOM 919 C CA . TYR A 1 121 ? -0.460 8.690 8.047 1.00 94.38 121 TYR A CA 1
ATOM 920 C C . TYR A 1 121 ? -1.038 9.553 6.933 1.00 94.38 121 TYR A C 1
ATOM 922 O O . TYR A 1 121 ? -1.896 9.108 6.168 1.00 94.38 121 TYR A O 1
ATOM 930 N N . ARG A 1 122 ? -0.525 10.781 6.830 1.00 92.38 122 ARG A N 1
ATOM 931 C CA . ARG A 1 122 ? -0.727 11.667 5.685 1.00 92.38 122 ARG A CA 1
ATOM 932 C C . ARG A 1 122 ? 0.524 12.491 5.463 1.00 92.38 122 ARG A C 1
ATOM 934 O O . ARG A 1 122 ? 0.973 13.166 6.387 1.00 92.38 122 ARG A O 1
ATOM 941 N N . ASN A 1 123 ? 1.051 12.473 4.250 1.00 88.75 123 ASN A N 1
ATOM 942 C CA . ASN A 1 123 ? 2.122 13.370 3.849 1.00 88.75 123 ASN A CA 1
ATOM 943 C C . ASN A 1 123 ? 2.005 13.682 2.357 1.00 88.75 123 ASN A C 1
ATOM 945 O O . ASN A 1 123 ? 2.263 12.823 1.514 1.00 88.75 123 ASN A O 1
ATOM 949 N N . GLY A 1 124 ? 1.590 14.912 2.048 1.00 86.75 124 GLY A N 1
ATOM 950 C CA . GLY A 1 124 ? 1.350 15.354 0.678 1.00 86.75 124 GLY A CA 1
ATOM 951 C C . GLY A 1 124 ? 0.380 14.415 -0.057 1.00 86.75 124 GLY A C 1
ATOM 952 O O . GLY A 1 124 ? -0.744 14.242 0.420 1.00 86.75 124 GLY A O 1
ATOM 953 N N . PRO A 1 125 ? 0.791 13.806 -1.186 1.00 89.31 125 PRO A N 1
ATOM 954 C CA . PRO A 1 125 ? -0.066 12.915 -1.966 1.00 89.31 125 PRO A CA 1
ATOM 955 C C . PRO A 1 125 ? -0.294 11.548 -1.310 1.00 89.31 125 PRO A C 1
ATOM 957 O O . PRO A 1 125 ? -1.206 10.835 -1.711 1.00 89.31 125 PRO A O 1
ATOM 960 N N . VAL A 1 126 ? 0.501 11.158 -0.309 1.00 92.00 126 VAL A N 1
ATOM 961 C CA . VAL A 1 126 ? 0.441 9.812 0.273 1.00 92.00 126 VAL A CA 1
ATOM 962 C C . VAL A 1 126 ? -0.433 9.798 1.521 1.00 92.00 126 VAL A C 1
ATOM 964 O O . VAL A 1 126 ? -0.217 10.563 2.466 1.00 92.00 126 VAL A O 1
ATOM 967 N N . SER A 1 127 ? -1.409 8.894 1.544 1.00 94.50 127 SER A N 1
ATOM 968 C CA . SER A 1 127 ? -2.305 8.646 2.676 1.00 94.50 127 SER A CA 1
ATOM 969 C C . SER A 1 127 ? -2.327 7.159 3.022 1.00 94.50 127 SER A C 1
ATOM 971 O O . SER A 1 127 ? -2.380 6.310 2.136 1.00 94.50 127 SER A O 1
ATOM 973 N N . VAL A 1 128 ? -2.297 6.842 4.318 1.00 95.69 128 VAL A N 1
ATOM 974 C CA . VAL A 1 128 ? -2.399 5.461 4.808 1.00 95.69 128 VAL A CA 1
ATOM 975 C C . VAL A 1 128 ? -3.535 5.347 5.808 1.00 95.69 128 VAL A C 1
ATOM 977 O O . VAL A 1 128 ? -3.610 6.102 6.785 1.00 95.69 128 VAL A O 1
ATOM 980 N N . PHE A 1 129 ? -4.371 4.341 5.594 1.00 96.75 129 PHE A N 1
ATOM 981 C CA . PHE A 1 129 ? -5.492 3.985 6.444 1.00 96.75 129 PHE A CA 1
ATOM 982 C C . PHE A 1 129 ? -5.309 2.575 6.992 1.00 96.75 129 PHE A C 1
ATOM 984 O O . PHE A 1 129 ? -4.811 1.685 6.307 1.00 96.75 129 PHE A O 1
ATOM 991 N N . LYS A 1 130 ? -5.740 2.377 8.235 1.00 96.25 130 LYS A N 1
ATOM 992 C CA . LYS A 1 130 ? -5.819 1.079 8.898 1.00 96.25 130 LYS A CA 1
ATOM 993 C C . LYS A 1 130 ? -7.272 0.793 9.259 1.00 96.25 130 LYS A C 1
ATOM 995 O O . LYS A 1 130 ? -7.944 1.671 9.802 1.00 96.25 130 LYS A O 1
ATOM 1000 N N . ARG A 1 131 ? -7.747 -0.417 8.986 1.00 94.94 131 ARG A N 1
ATOM 1001 C CA . ARG A 1 131 ? -9.049 -0.906 9.440 1.00 94.94 131 ARG A CA 1
ATOM 1002 C C . ARG A 1 131 ? -9.074 -0.973 10.971 1.00 94.94 131 ARG A C 1
ATOM 1004 O O . ARG A 1 131 ? -8.072 -1.337 11.592 1.00 94.94 131 ARG A O 1
ATOM 1011 N N . ARG A 1 132 ? -10.177 -0.528 11.570 1.00 89.38 132 ARG A N 1
ATOM 1012 C CA . ARG A 1 132 ? -10.360 -0.546 13.027 1.00 89.38 132 ARG A CA 1
ATOM 1013 C C . ARG A 1 132 ? -10.565 -1.951 13.568 1.00 89.38 132 ARG A C 1
ATOM 1015 O O . ARG A 1 132 ? -11.182 -2.768 12.854 1.00 89.38 132 ARG A O 1
#

Radius of gyration: 20.28 Å; chains: 1; bounding box: 50×33×56 Å

pLDDT: mean 84.58, std 11.57, range [43.03, 96.75]

Sequence (132 aa):
DYLTATLILLIATSGIGCEWLWSPLPGTRTGGTLQLQPGFPGIAYLNQLAVSIPQNASVSATAKIEPHFSEREHIYPFPQGIGLADYILVEVGDPGEILSQPQIIQAVDDLSHNPAYRQIYRNGPVSVFKRR